Protein AF-A0A848IUT5-F1 (afdb_monomer_lite)

Structure (mmCIF, N/CA/C/O backbone):
data_AF-A0A848IUT5-F1
#
_entry.id   AF-A0A848IUT5-F1
#
loop_
_atom_site.group_PDB
_atom_site.id
_atom_site.type_symbol
_atom_site.label_atom_id
_atom_site.label_alt_id
_atom_site.label_comp_id
_atom_site.label_asym_id
_atom_site.label_entity_id
_atom_site.label_seq_id
_atom_site.pdbx_PDB_ins_code
_atom_site.Cartn_x
_atom_site.Cartn_y
_atom_site.Cartn_z
_atom_site.occupancy
_atom_site.B_iso_or_equiv
_atom_site.auth_seq_id
_atom_site.auth_comp_id
_atom_site.auth_asym_id
_atom_site.auth_atom_id
_atom_site.pdbx_PDB_model_num
ATOM 1 N N . MET A 1 1 ? -3.909 8.209 -18.745 1.00 49.38 1 MET A N 1
ATOM 2 C CA . MET A 1 1 ? -2.902 8.982 -17.986 1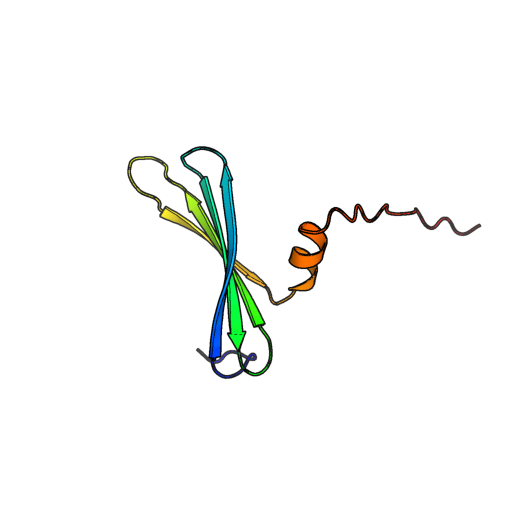.00 49.38 1 MET A CA 1
ATOM 3 C C . MET A 1 1 ? -1.539 8.408 -18.347 1.00 49.38 1 MET A C 1
ATOM 5 O O . MET A 1 1 ? -1.365 7.209 -18.182 1.00 49.38 1 MET A O 1
ATOM 9 N N . LYS A 1 2 ? -0.637 9.190 -18.955 1.00 65.56 2 LYS A N 1
ATOM 1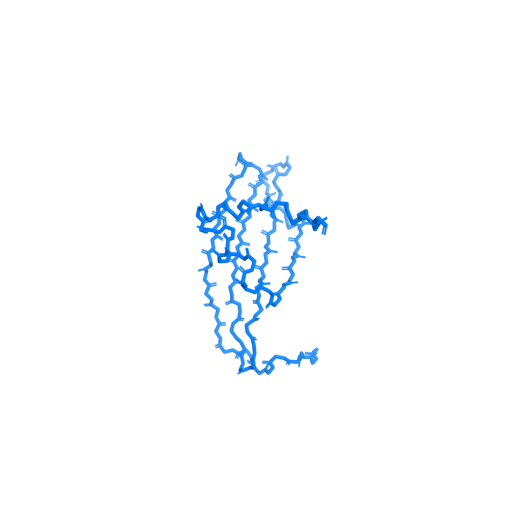0 C CA . LYS A 1 2 ? 0.722 8.716 -19.279 1.00 65.56 2 LYS A CA 1
ATOM 11 C C . LYS A 1 2 ? 1.532 8.632 -17.983 1.00 65.56 2 LYS A C 1
ATOM 13 O O . LYS A 1 2 ? 1.505 9.580 -17.204 1.00 65.56 2 LYS A O 1
ATOM 18 N N . ASN A 1 3 ? 2.208 7.510 -17.760 1.00 76.69 3 ASN A N 1
ATOM 19 C CA . ASN A 1 3 ? 3.201 7.345 -16.701 1.00 76.69 3 ASN A CA 1
ATOM 20 C C . ASN A 1 3 ? 4.605 7.288 -17.343 1.00 76.69 3 ASN A C 1
ATOM 22 O O . ASN A 1 3 ? 4.715 7.080 -18.552 1.00 76.69 3 ASN A O 1
ATOM 26 N N . ASN A 1 4 ? 5.659 7.471 -16.547 1.00 85.94 4 ASN A N 1
ATOM 27 C CA . ASN A 1 4 ? 7.051 7.417 -17.018 1.00 85.94 4 ASN A CA 1
ATOM 28 C C . ASN A 1 4 ? 7.715 6.056 -16.739 1.00 85.94 4 ASN A C 1
ATOM 30 O O . ASN A 1 4 ? 8.935 5.944 -16.797 1.00 85.94 4 ASN A O 1
ATOM 34 N N . TYR A 1 5 ? 6.919 5.042 -16.397 1.00 88.88 5 TYR A N 1
ATOM 35 C CA . TYR A 1 5 ? 7.393 3.730 -15.958 1.00 88.88 5 TYR A CA 1
ATOM 36 C C . TYR A 1 5 ? 7.210 2.650 -17.032 1.00 88.88 5 TYR A C 1
ATOM 38 O O . TYR A 1 5 ? 7.690 1.536 -16.860 1.00 88.88 5 TYR A O 1
ATOM 46 N N . GLY A 1 6 ? 6.565 2.982 -18.153 1.00 91.00 6 GLY A N 1
ATOM 47 C CA . GLY A 1 6 ? 6.277 2.048 -19.238 1.00 91.00 6 GLY A CA 1
ATOM 48 C C . GLY A 1 6 ? 4.941 1.334 -19.047 1.00 91.00 6 GLY A C 1
ATOM 49 O O . GLY A 1 6 ? 4.080 1.770 -18.270 1.00 91.00 6 GLY A O 1
ATOM 50 N N . ASN A 1 7 ? 4.741 0.245 -19.785 1.00 94.50 7 ASN A N 1
ATOM 51 C CA . ASN A 1 7 ? 3.518 -0.537 -19.647 1.00 94.50 7 ASN A CA 1
ATOM 52 C C . ASN A 1 7 ? 3.510 -1.294 -18.317 1.00 94.50 7 ASN A C 1
ATOM 54 O O . ASN A 1 7 ? 4.552 -1.701 -17.802 1.00 94.50 7 ASN A O 1
ATOM 58 N N . TYR A 1 8 ? 2.313 -1.458 -17.755 1.00 94.69 8 TYR A N 1
ATOM 59 C CA . TYR A 1 8 ? 2.103 -2.318 -16.597 1.00 94.69 8 TYR A CA 1
ATOM 60 C C . TYR A 1 8 ? 2.347 -3.775 -16.998 1.00 94.69 8 TYR A C 1
ATOM 62 O O . TYR A 1 8 ? 1.846 -4.220 -18.030 1.00 94.69 8 TYR A O 1
ATOM 70 N N . VAL A 1 9 ? 3.099 -4.496 -16.171 1.00 97.38 9 VAL A N 1
ATOM 71 C CA . VAL A 1 9 ? 3.475 -5.892 -16.409 1.00 97.38 9 VAL A CA 1
ATOM 72 C C . VAL A 1 9 ? 2.721 -6.812 -15.454 1.00 97.38 9 VAL A C 1
ATOM 74 O O . VAL A 1 9 ? 2.019 -7.711 -15.904 1.00 97.38 9 VAL A O 1
ATOM 77 N N . ASP A 1 10 ? 2.861 -6.591 -14.145 1.00 97.75 10 ASP A N 1
ATOM 78 C CA . ASP A 1 10 ? 2.285 -7.441 -13.096 1.00 97.75 10 ASP A CA 1
ATOM 79 C C . ASP A 1 10 ? 2.301 -6.720 -11.731 1.00 97.75 10 ASP A C 1
ATOM 81 O O . ASP A 1 10 ? 2.815 -5.603 -11.630 1.00 97.75 10 ASP A O 1
ATOM 85 N N . TYR A 1 11 ? 1.782 -7.335 -10.668 1.00 97.12 11 TYR A N 1
ATOM 86 C CA . TYR A 1 11 ? 1.926 -6.844 -9.299 1.00 97.12 11 TYR A CA 1
ATOM 87 C C . TYR A 1 11 ? 2.330 -7.949 -8.322 1.00 97.12 11 TYR A C 1
ATOM 89 O O . TYR A 1 11 ? 2.011 -9.120 -8.494 1.00 97.12 11 TYR A O 1
ATOM 97 N N . GLU A 1 12 ? 2.986 -7.558 -7.234 1.00 96.38 12 GLU A N 1
ATOM 98 C CA . GLU A 1 12 ? 3.327 -8.447 -6.124 1.00 96.38 12 GLU A CA 1
ATOM 99 C C . GLU A 1 12 ? 2.818 -7.879 -4.808 1.00 96.38 12 GLU A C 1
ATOM 101 O O . GLU A 1 12 ? 2.892 -6.676 -4.561 1.00 96.38 12 GLU A O 1
ATOM 106 N N . PHE A 1 13 ? 2.306 -8.746 -3.938 1.00 95.56 13 PHE A N 1
ATOM 107 C CA . PHE A 1 13 ? 2.029 -8.370 -2.558 1.00 95.56 13 PHE A CA 1
ATOM 108 C C . PHE A 1 13 ? 3.346 -8.233 -1.794 1.00 95.56 13 PHE A C 1
ATOM 110 O O . PHE A 1 13 ? 4.162 -9.152 -1.818 1.00 95.56 13 PHE A O 1
ATOM 117 N N . ILE A 1 14 ? 3.534 -7.112 -1.096 1.00 93.31 14 ILE A N 1
ATOM 118 C CA . ILE A 1 14 ? 4.721 -6.898 -0.263 1.00 93.31 14 ILE A CA 1
ATOM 119 C C . ILE A 1 14 ? 4.402 -7.252 1.185 1.00 93.31 14 ILE A C 1
ATOM 121 O O . ILE A 1 14 ? 4.994 -8.161 1.763 1.00 93.31 14 ILE A O 1
ATOM 125 N N . LEU A 1 15 ? 3.454 -6.530 1.785 1.00 94.00 15 LEU A N 1
ATOM 126 C CA . LEU A 1 15 ? 3.093 -6.733 3.180 1.00 94.00 15 LEU A CA 1
ATOM 127 C C . LEU A 1 15 ? 1.692 -6.239 3.498 1.00 94.00 15 LEU A C 1
ATOM 129 O O . LEU A 1 15 ? 1.083 -5.443 2.779 1.00 94.00 15 LEU A O 1
ATOM 133 N N . SER A 1 16 ? 1.205 -6.672 4.655 1.00 96.25 16 SER A N 1
ATOM 134 C CA . SER A 1 16 ? 0.084 -6.023 5.311 1.00 96.25 16 SER A CA 1
ATOM 135 C C . SER A 1 16 ? 0.280 -5.997 6.815 1.00 96.25 16 SER A C 1
ATOM 137 O O . SER A 1 16 ? 0.886 -6.903 7.389 1.00 96.25 16 SER A O 1
ATOM 139 N N . ARG A 1 17 ? -0.229 -4.948 7.458 1.00 95.50 17 ARG A N 1
ATOM 140 C CA . ARG A 1 17 ? -0.230 -4.810 8.915 1.00 95.50 17 ARG A CA 1
ATOM 141 C C . ARG A 1 17 ? -1.578 -4.300 9.396 1.00 95.50 17 ARG A C 1
ATOM 143 O O . ARG A 1 17 ? -2.221 -3.479 8.748 1.00 95.50 17 ARG A O 1
ATOM 150 N N . LYS A 1 18 ? -1.992 -4.779 10.565 1.00 96.25 18 LYS A N 1
ATOM 151 C CA . LYS A 1 18 ? -3.147 -4.263 11.302 1.00 96.25 18 LYS A CA 1
ATOM 152 C C . LYS A 1 18 ? -2.649 -3.513 12.527 1.00 96.25 18 LYS A C 1
ATOM 154 O O . LYS A 1 18 ? -1.801 -4.030 13.249 1.00 96.25 18 LYS A O 1
ATOM 159 N N . ALA A 1 19 ? -3.202 -2.333 12.771 1.00 93.25 19 ALA A N 1
ATOM 160 C CA . ALA A 1 19 ? -3.085 -1.642 14.047 1.00 93.25 19 ALA A CA 1
ATOM 161 C C . ALA A 1 19 ? -4.473 -1.662 14.703 1.00 93.25 19 ALA A C 1
ATOM 163 O O . ALA A 1 19 ? -5.343 -0.841 14.413 1.00 93.25 19 ALA A O 1
ATOM 164 N N . GLY A 1 20 ? -4.706 -2.686 15.526 1.00 94.81 20 GLY A N 1
ATOM 165 C CA . GLY A 1 20 ? -6.033 -2.998 16.058 1.00 94.81 20 GLY A CA 1
ATOM 166 C C . GLY A 1 20 ? -7.013 -3.504 14.988 1.00 94.81 20 GLY A C 1
ATOM 1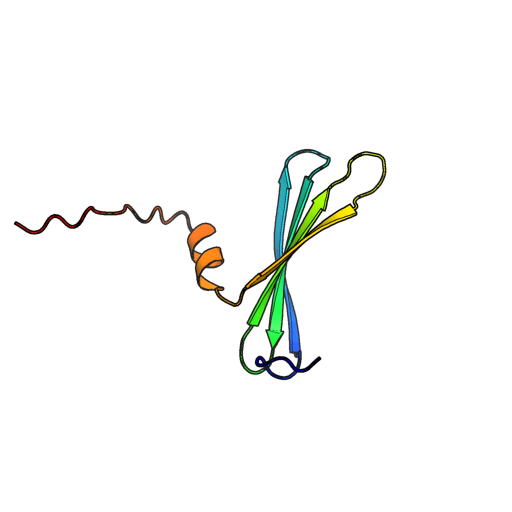67 O O . GLY A 1 20 ? -6.618 -4.012 13.940 1.00 94.81 20 GLY A O 1
ATOM 168 N N . ASN A 1 21 ? -8.315 -3.371 15.262 1.00 95.25 21 ASN A N 1
ATOM 169 C CA . ASN A 1 21 ? -9.390 -3.911 14.413 1.00 95.25 21 ASN A CA 1
ATOM 170 C C . ASN A 1 21 ? -9.921 -2.932 13.357 1.00 95.25 21 ASN A C 1
ATOM 172 O O . ASN A 1 21 ? -10.746 -3.323 12.523 1.00 95.25 21 ASN A O 1
ATOM 176 N N . SER A 1 22 ? -9.474 -1.677 13.418 1.00 97.38 22 SER A N 1
ATOM 177 C CA . SER A 1 22 ? -10.024 -0.585 12.617 1.00 97.38 22 SER A CA 1
ATOM 178 C C . SER A 1 22 ? -9.023 0.065 11.678 1.00 97.38 22 SER A C 1
ATOM 180 O O . SER A 1 22 ? -9.459 0.790 10.797 1.00 97.38 22 SER A O 1
ATOM 182 N N . LEU A 1 23 ? -7.719 -0.194 11.805 1.00 97.69 23 LEU A N 1
ATOM 183 C CA . LEU A 1 23 ? -6.711 0.349 10.896 1.00 97.69 23 LEU A CA 1
ATOM 184 C C . LEU A 1 23 ? -5.946 -0.787 10.216 1.00 97.69 23 LEU A C 1
ATOM 186 O O . LEU A 1 23 ? -5.355 -1.642 10.881 1.00 97.69 23 LEU A O 1
ATOM 190 N N . TYR A 1 24 ? -5.966 -0.793 8.888 1.00 97.94 24 TYR A N 1
ATOM 191 C CA . TYR A 1 24 ? -5.317 -1.808 8.067 1.00 97.94 24 TYR A CA 1
ATOM 192 C C . TYR A 1 24 ? -4.468 -1.148 6.991 1.00 97.94 24 TYR A C 1
ATOM 194 O O . TYR A 1 24 ? -4.949 -0.291 6.258 1.00 97.94 24 TYR A O 1
ATOM 202 N N . LEU A 1 25 ? -3.213 -1.563 6.894 1.00 97.69 25 LEU A N 1
ATOM 203 C CA . LEU A 1 25 ? -2.291 -1.162 5.846 1.00 97.69 25 LEU A CA 1
ATOM 204 C C . LEU A 1 25 ? -1.988 -2.377 4.975 1.00 97.69 25 LEU A C 1
ATOM 206 O O . LEU A 1 25 ? -1.695 -3.450 5.506 1.00 97.69 25 LEU A O 1
ATOM 210 N N . CYS A 1 26 ? -1.991 -2.206 3.658 1.00 96.94 26 CYS A N 1
ATOM 211 C CA . CYS A 1 26 ? -1.405 -3.168 2.729 1.00 96.94 26 CYS A CA 1
ATOM 212 C C . CYS A 1 26 ? -0.564 -2.459 1.666 1.00 96.94 26 CYS A C 1
ATOM 214 O O . CYS A 1 26 ? -0.822 -1.307 1.317 1.00 96.94 26 CYS A O 1
ATOM 216 N N . SER A 1 27 ? 0.465 -3.149 1.188 1.00 96.06 27 SER A N 1
ATOM 217 C CA . SER A 1 27 ? 1.432 -2.632 0.226 1.00 96.06 27 SER A CA 1
ATOM 218 C C . SER A 1 27 ? 1.637 -3.638 -0.902 1.00 96.06 27 SER A C 1
ATOM 220 O O . SER A 1 27 ? 1.726 -4.845 -0.654 1.00 96.06 27 SER A O 1
ATOM 222 N N . TYR A 1 28 ? 1.707 -3.132 -2.130 1.00 96.38 28 TYR A N 1
ATOM 223 C CA . TYR A 1 28 ? 1.944 -3.906 -3.345 1.00 96.38 28 TYR A CA 1
ATOM 224 C C . TYR A 1 28 ? 3.035 -3.252 -4.190 1.00 96.38 28 TYR A C 1
ATOM 226 O O . TYR A 1 28 ? 3.109 -2.026 -4.278 1.00 96.38 28 TYR A O 1
ATOM 234 N N . LEU A 1 29 ? 3.840 -4.070 -4.863 1.00 95.06 29 LEU A N 1
ATOM 235 C CA . LEU A 1 29 ? 4.791 -3.635 -5.875 1.00 95.06 29 LEU A CA 1
ATOM 236 C C . LEU A 1 29 ? 4.146 -3.797 -7.249 1.00 95.06 29 LEU A C 1
ATOM 238 O O . LEU A 1 29 ? 3.986 -4.915 -7.726 1.00 95.06 29 LEU A O 1
ATOM 242 N N . ALA A 1 30 ? 3.774 -2.700 -7.899 1.00 95.56 30 ALA A N 1
ATOM 243 C CA . ALA A 1 30 ? 3.361 -2.737 -9.294 1.00 95.56 30 ALA A CA 1
ATOM 244 C C . ALA A 1 30 ? 4.608 -2.730 -10.183 1.00 95.56 30 ALA A C 1
ATOM 246 O O . ALA A 1 30 ? 5.422 -1.806 -10.124 1.00 95.56 30 ALA A O 1
ATOM 247 N N . LYS A 1 31 ? 4.757 -3.759 -11.011 1.00 95.38 31 LYS A N 1
ATOM 248 C CA . LYS A 1 31 ? 5.846 -3.896 -11.973 1.00 95.38 31 LYS A CA 1
ATOM 249 C C . LYS A 1 31 ? 5.461 -3.198 -13.266 1.00 95.38 31 LYS A C 1
ATOM 251 O O . LYS A 1 31 ? 4.431 -3.502 -13.868 1.00 95.38 31 LYS A O 1
ATOM 256 N N . TYR A 1 32 ? 6.329 -2.303 -13.708 1.00 94.69 32 TYR A N 1
ATOM 257 C CA . TYR A 1 32 ? 6.286 -1.732 -15.045 1.00 94.69 32 TYR A CA 1
ATOM 258 C C . TYR A 1 32 ? 7.603 -2.028 -15.762 1.00 94.69 32 TYR A C 1
ATOM 260 O O . TYR A 1 32 ? 8.588 -2.402 -15.126 1.00 94.69 32 TYR A O 1
ATOM 268 N N . GLU A 1 33 ? 7.620 -1.855 -17.080 1.00 94.94 33 GLU A N 1
ATOM 269 C CA . GLU A 1 33 ? 8.785 -2.155 -17.925 1.00 94.94 33 GLU A CA 1
ATOM 270 C C . GLU A 1 33 ? 10.059 -1.382 -17.531 1.00 94.94 33 GLU A C 1
ATOM 272 O O . GLU A 1 33 ? 11.156 -1.917 -17.667 1.00 94.94 33 GLU A O 1
ATOM 277 N N . ILE A 1 34 ? 9.936 -0.135 -17.056 1.00 92.31 34 ILE A N 1
ATOM 278 C CA . ILE A 1 34 ? 11.077 0.748 -16.748 1.00 92.31 34 ILE A CA 1
ATOM 279 C C . ILE A 1 34 ? 11.426 0.717 -15.258 1.00 92.31 34 ILE A C 1
ATOM 281 O O . ILE A 1 34 ? 12.599 0.623 -14.904 1.00 92.31 34 ILE A O 1
ATOM 285 N N . ALA A 1 35 ? 10.432 0.844 -14.376 1.00 90.50 35 ALA A N 1
ATOM 286 C CA . ALA A 1 35 ? 10.660 0.849 -12.934 1.00 90.50 35 ALA A CA 1
ATOM 287 C C . ALA A 1 35 ? 9.419 0.381 -12.164 1.00 90.50 35 ALA A C 1
ATOM 289 O O . ALA A 1 35 ? 8.295 0.697 -12.566 1.00 90.50 35 ALA A O 1
ATOM 290 N N . PRO A 1 36 ? 9.592 -0.329 -11.037 1.00 92.31 36 PRO A N 1
ATOM 291 C CA . PRO A 1 36 ? 8.475 -0.665 -10.177 1.00 92.31 36 PRO A CA 1
ATOM 292 C C . PRO A 1 36 ? 7.983 0.567 -9.410 1.00 92.31 36 PRO A C 1
ATOM 294 O O . PRO A 1 36 ? 8.745 1.475 -9.074 1.00 92.31 36 PRO A O 1
ATOM 297 N N . VAL A 1 37 ? 6.695 0.564 -9.088 1.00 93.50 37 VAL A N 1
ATOM 298 C CA . VAL A 1 37 ? 6.069 1.565 -8.225 1.00 93.50 37 VAL A CA 1
ATOM 299 C C . VAL A 1 37 ? 5.404 0.836 -7.080 1.00 93.50 37 VAL A C 1
ATOM 301 O O . VAL A 1 37 ? 4.592 -0.066 -7.289 1.00 93.50 37 VAL A O 1
ATOM 304 N N . ARG A 1 38 ? 5.724 1.237 -5.859 1.00 93.88 38 ARG A N 1
ATOM 305 C CA . ARG A 1 38 ? 5.059 0.719 -4.680 1.00 93.88 38 ARG A CA 1
ATOM 306 C C . ARG A 1 38 ? 3.792 1.506 -4.402 1.00 93.88 38 ARG A C 1
ATOM 308 O O . ARG A 1 38 ? 3.823 2.730 -4.334 1.00 93.88 38 ARG A O 1
ATOM 315 N N . TYR A 1 39 ? 2.700 0.786 -4.190 1.00 95.12 39 TYR A N 1
ATOM 316 C CA . TYR A 1 39 ? 1.417 1.327 -3.768 1.00 95.12 39 TYR A CA 1
ATOM 317 C C . TYR A 1 39 ? 1.155 0.907 -2.330 1.00 95.12 39 TYR A C 1
ATOM 319 O O . TYR A 1 39 ? 1.073 -0.285 -2.042 1.00 95.12 39 TYR A O 1
ATOM 327 N N . THR A 1 40 ? 0.981 1.879 -1.439 1.00 96.44 40 THR A N 1
ATOM 328 C CA . THR A 1 40 ? 0.554 1.640 -0.057 1.00 96.44 40 THR A CA 1
ATOM 329 C C . THR A 1 40 ? -0.862 2.156 0.135 1.00 96.44 40 THR A C 1
ATOM 331 O O . THR A 1 40 ? -1.142 3.324 -0.130 1.00 96.44 40 THR A O 1
ATOM 334 N N . PHE A 1 41 ? -1.739 1.298 0.645 1.00 97.69 41 PHE A N 1
ATOM 335 C CA . PHE A 1 41 ? -3.120 1.621 0.974 1.00 97.69 41 PHE A CA 1
ATOM 336 C C . PHE A 1 41 ? -3.307 1.563 2.484 1.00 97.69 41 PHE A C 1
ATOM 338 O O . PHE A 1 41 ? -2.912 0.589 3.126 1.00 97.69 41 PHE A O 1
ATOM 345 N N . ILE A 1 42 ? -3.946 2.586 3.045 1.00 97.75 42 ILE A N 1
ATOM 346 C CA . ILE A 1 42 ? -4.387 2.593 4.439 1.00 97.75 42 ILE A CA 1
ATOM 347 C C . ILE A 1 42 ? -5.906 2.644 4.446 1.00 97.75 42 ILE A C 1
ATOM 349 O O . ILE A 1 42 ? -6.510 3.558 3.887 1.00 97.75 42 ILE A O 1
ATOM 353 N N . PHE A 1 43 ? -6.517 1.677 5.115 1.00 98.25 43 PHE A N 1
ATOM 354 C CA . PHE A 1 43 ? -7.948 1.585 5.332 1.00 98.25 43 PHE A CA 1
ATOM 355 C C . PHE A 1 43 ? -8.278 1.845 6.795 1.00 98.25 43 PHE A C 1
ATOM 357 O O . PHE A 1 43 ? -7.620 1.319 7.695 1.00 98.25 43 PHE A O 1
ATOM 364 N N . TYR A 1 44 ? -9.337 2.615 7.021 1.00 98.06 44 TYR A N 1
ATOM 365 C CA . TYR A 1 44 ? -9.889 2.887 8.337 1.00 98.06 44 TYR A CA 1
ATOM 366 C C . TYR A 1 44 ? -11.352 2.451 8.399 1.00 98.06 44 TYR A C 1
ATOM 368 O O . TYR A 1 44 ? -12.150 2.805 7.534 1.00 98.06 44 TYR A O 1
ATOM 376 N N . LYS A 1 45 ? -11.705 1.678 9.424 1.00 97.62 45 LYS A N 1
ATOM 377 C CA . LYS A 1 45 ? -13.062 1.218 9.718 1.00 97.62 45 LYS A CA 1
ATOM 378 C C . LYS A 1 45 ? -13.597 1.985 10.934 1.00 97.62 45 LYS A C 1
ATOM 380 O O . LYS A 1 45 ? -13.382 1.531 12.062 1.00 97.62 45 LYS A O 1
ATOM 385 N N . PRO A 1 46 ? -14.246 3.148 10.729 1.00 93.56 46 PRO A N 1
ATOM 386 C CA . PRO A 1 46 ? -14.844 3.911 11.824 1.00 93.56 46 PRO A CA 1
ATOM 387 C C . PRO A 1 46 ? -16.056 3.200 12.441 1.00 93.56 46 PRO A C 1
ATOM 389 O O . PRO A 1 46 ? -16.300 3.351 13.631 1.00 93.56 46 PRO A O 1
ATOM 392 N N . GLU A 1 47 ? -16.794 2.425 11.639 1.00 93.31 47 GLU A N 1
ATOM 393 C CA . GLU A 1 47 ? -18.026 1.733 12.039 1.00 93.31 47 GLU A CA 1
ATOM 394 C C . GLU A 1 47 ? -18.014 0.277 11.528 1.00 93.31 47 GLU A C 1
ATOM 396 O O . GLU A 1 47 ? -17.176 -0.521 11.954 1.00 93.31 47 GLU A O 1
ATOM 401 N N . SER A 1 48 ? -18.916 -0.086 10.609 1.00 93.88 48 SER A N 1
ATOM 402 C CA . SER A 1 48 ? -19.045 -1.437 10.046 1.00 93.88 48 SER A CA 1
ATOM 403 C C . SER A 1 48 ? -18.020 -1.740 8.956 1.00 93.88 48 SER A C 1
ATOM 405 O O . SER A 1 48 ? -17.502 -2.855 8.901 1.00 93.88 48 SER A O 1
ATOM 407 N N . ASP A 1 49 ? -17.688 -0.748 8.125 1.00 96.12 49 ASP A N 1
ATOM 408 C CA . ASP A 1 49 ? -16.993 -0.976 6.857 1.00 96.12 49 ASP A CA 1
ATOM 409 C C . ASP A 1 49 ? -15.664 -0.228 6.756 1.00 96.12 49 ASP A C 1
ATOM 411 O O . ASP A 1 49 ? -15.517 0.914 7.206 1.00 96.12 49 ASP A O 1
ATOM 415 N N . PHE A 1 50 ? -14.674 -0.888 6.150 1.00 97.06 50 PHE A N 1
ATOM 416 C CA . PHE A 1 50 ? -13.389 -0.273 5.844 1.00 97.06 50 PHE A CA 1
ATOM 417 C C . PHE A 1 50 ? -13.556 0.764 4.736 1.00 97.06 50 PHE A C 1
ATOM 419 O O . PHE A 1 50 ? -14.062 0.475 3.654 1.00 97.06 50 PHE A O 1
ATOM 426 N N . LYS A 1 51 ? -13.066 1.972 4.998 1.00 97.06 51 LYS A N 1
ATOM 427 C CA . LYS A 1 51 ? -12.961 3.059 4.030 1.00 97.06 51 LYS A CA 1
ATOM 428 C C . LYS A 1 51 ? -11.496 3.282 3.707 1.00 97.06 51 LYS A C 1
ATOM 430 O O . LYS A 1 51 ? -10.643 3.192 4.589 1.00 97.06 51 LYS A O 1
ATOM 435 N N . LEU A 1 52 ? -11.198 3.576 2.448 1.00 97.38 52 LEU A N 1
ATOM 436 C CA . LEU A 1 52 ? -9.861 3.992 2.054 1.00 97.38 52 LEU A CA 1
ATOM 437 C C . LEU A 1 52 ? -9.563 5.352 2.699 1.00 97.38 52 LEU A C 1
ATOM 439 O O . LEU A 1 52 ? -10.225 6.342 2.400 1.00 97.38 52 LEU A O 1
ATOM 443 N N . LEU A 1 53 ? -8.590 5.375 3.605 1.00 97.06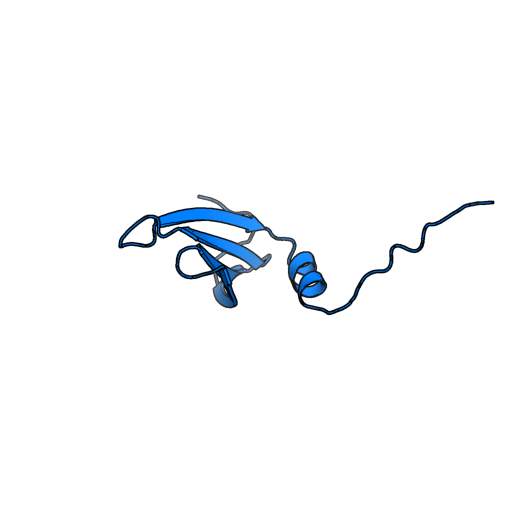 53 LEU A N 1
ATOM 444 C CA . LEU A 1 53 ? -8.136 6.579 4.290 1.00 97.06 53 LEU A CA 1
ATOM 445 C C . LEU A 1 53 ? -7.026 7.277 3.499 1.00 97.06 53 LEU A C 1
ATOM 447 O O . LEU A 1 53 ? -7.006 8.501 3.431 1.00 97.06 53 LEU A O 1
ATOM 451 N N . SER A 1 54 ? -6.094 6.510 2.924 1.00 96.44 54 SER A N 1
ATOM 452 C CA . SER A 1 54 ? -4.949 7.063 2.195 1.00 96.44 54 SER A CA 1
ATOM 453 C C . SER A 1 54 ? -4.406 6.103 1.136 1.00 96.44 54 SER A C 1
ATOM 455 O O . SER A 1 54 ? -4.426 4.884 1.332 1.00 96.44 54 SER A O 1
ATOM 457 N N . ILE A 1 55 ? -3.886 6.673 0.045 1.00 96.56 55 ILE A N 1
ATOM 458 C CA . ILE A 1 55 ? -3.044 5.997 -0.946 1.00 96.56 55 ILE A CA 1
ATOM 459 C C . ILE A 1 55 ? -1.738 6.780 -1.052 1.00 96.56 55 ILE A C 1
ATOM 461 O O . ILE A 1 55 ? -1.761 7.990 -1.279 1.00 96.56 55 ILE A O 1
ATOM 465 N N . SER A 1 56 ? -0.618 6.072 -0.972 1.00 94.38 56 SER A N 1
ATOM 466 C CA . SER A 1 56 ? 0.708 6.615 -1.260 1.00 94.38 56 SER A CA 1
ATOM 467 C C . SER A 1 56 ? 1.374 5.808 -2.365 1.00 94.38 56 SER A C 1
ATOM 469 O O . SER A 1 56 ? 1.232 4.584 -2.411 1.00 94.38 56 SER A O 1
ATOM 471 N N . LEU A 1 57 ? 2.103 6.499 -3.241 1.00 92.38 57 LEU A N 1
ATOM 472 C CA . LEU A 1 57 ? 2.922 5.891 -4.281 1.00 92.38 57 LEU A CA 1
ATOM 473 C C . LEU A 1 57 ? 4.364 6.350 -4.113 1.00 92.38 57 LEU A C 1
ATOM 475 O O . LEU A 1 57 ? 4.615 7.547 -3.965 1.00 92.38 57 LEU A O 1
ATOM 479 N N . ASP A 1 58 ? 5.305 5.419 -4.195 1.00 88.31 58 ASP A N 1
ATOM 480 C CA . ASP A 1 58 ? 6.726 5.740 -4.225 1.00 88.31 58 ASP A CA 1
ATOM 481 C C . ASP A 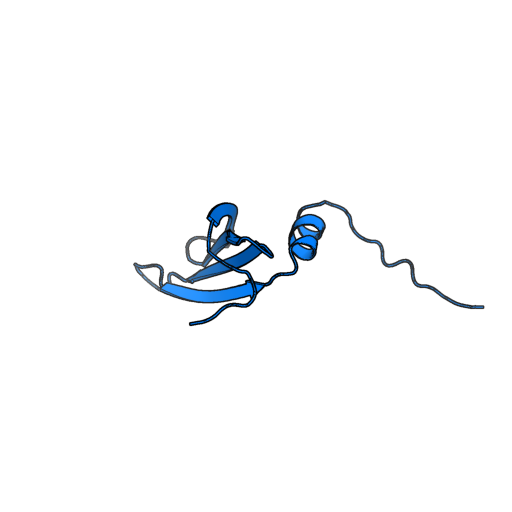1 58 ? 7.513 4.770 -5.109 1.00 88.31 58 ASP A C 1
ATOM 483 O O . ASP A 1 58 ? 7.147 3.611 -5.291 1.00 88.31 58 ASP A O 1
ATOM 487 N N . THR A 1 59 ? 8.603 5.269 -5.686 1.00 84.44 59 THR A N 1
ATOM 488 C CA . THR A 1 59 ? 9.565 4.484 -6.477 1.00 84.44 59 THR A CA 1
ATOM 489 C C . THR A 1 59 ? 10.816 4.135 -5.670 1.00 84.44 59 THR A C 1
ATOM 491 O O . THR A 1 59 ? 11.751 3.547 -6.203 1.00 84.44 59 THR A O 1
ATOM 494 N N . ASP A 1 60 ? 10.869 4.535 -4.395 1.00 74.56 60 ASP A N 1
ATOM 495 C CA . ASP A 1 60 ? 11.999 4.288 -3.501 1.00 74.56 60 ASP A CA 1
ATOM 496 C C . ASP A 1 60 ? 11.825 2.926 -2.816 1.00 74.56 60 ASP A C 1
ATOM 498 O O . ASP A 1 60 ? 11.517 2.816 -1.627 1.00 74.56 60 ASP A O 1
ATOM 502 N N . THR A 1 61 ? 12.021 1.862 -3.598 1.00 63.81 61 THR A N 1
ATOM 503 C CA . THR A 1 61 ? 11.912 0.476 -3.120 1.00 63.81 61 THR A CA 1
ATOM 504 C C . THR A 1 61 ? 12.962 0.136 -2.061 1.00 63.81 61 THR A C 1
ATOM 506 O O . THR A 1 61 ? 12.755 -0.771 -1.257 1.00 63.81 61 THR A O 1
ATOM 509 N N . ASN A 1 62 ? 14.071 0.881 -2.009 1.00 63.62 62 ASN A N 1
ATOM 510 C CA . ASN A 1 62 ? 15.126 0.674 -1.019 1.00 63.62 62 ASN A CA 1
ATOM 511 C C . ASN A 1 62 ? 14.649 0.998 0.397 1.00 63.62 62 ASN A C 1
ATOM 513 O O . ASN A 1 62 ? 15.022 0.304 1.339 1.00 63.62 62 ASN A O 1
ATOM 517 N N . ARG A 1 63 ? 13.783 2.005 0.565 1.00 61.41 63 ARG A N 1
ATOM 518 C CA . ARG A 1 63 ? 13.286 2.406 1.888 1.00 61.41 63 ARG A CA 1
ATOM 519 C C . ARG A 1 63 ? 12.524 1.290 2.602 1.00 61.41 63 ARG A C 1
ATOM 521 O O . ARG A 1 63 ? 12.644 1.157 3.814 1.00 61.41 63 ARG A O 1
ATOM 528 N N . GLU A 1 64 ? 11.743 0.484 1.882 1.00 56.66 64 GLU A N 1
ATOM 529 C CA . GLU A 1 64 ? 11.021 -0.643 2.493 1.00 56.66 64 GLU A CA 1
ATOM 530 C C . GLU A 1 64 ? 11.918 -1.833 2.796 1.00 56.66 64 GLU A C 1
ATOM 532 O O . GLU A 1 64 ? 11.773 -2.447 3.853 1.00 56.66 64 GLU A O 1
ATOM 537 N N . LEU A 1 65 ? 12.841 -2.140 1.882 1.00 60.50 65 LEU A N 1
ATOM 538 C CA . LEU A 1 65 ? 13.813 -3.213 2.064 1.00 60.50 65 LEU A CA 1
ATOM 539 C C . LEU A 1 65 ? 14.690 -2.939 3.291 1.00 60.50 65 LEU A C 1
ATOM 541 O O . LEU A 1 65 ? 14.873 -3.825 4.120 1.00 60.50 65 LEU A O 1
ATOM 545 N N . LEU A 1 66 ? 15.144 -1.693 3.455 1.00 58.44 66 LEU A N 1
ATOM 546 C CA . LEU A 1 66 ? 15.928 -1.261 4.611 1.00 58.44 66 LEU A CA 1
ATOM 547 C C . LEU A 1 66 ? 15.099 -1.260 5.903 1.00 58.44 66 LEU A C 1
ATOM 549 O O . LEU A 1 66 ? 15.568 -1.767 6.914 1.00 58.44 66 LEU A O 1
ATOM 553 N N . ASN A 1 67 ? 13.849 -0.783 5.876 1.00 55.16 67 ASN A N 1
ATOM 554 C CA . ASN A 1 67 ? 12.977 -0.781 7.061 1.00 55.16 67 ASN A CA 1
ATOM 555 C C . ASN A 1 67 ? 12.484 -2.180 7.478 1.00 55.16 67 ASN A C 1
ATOM 557 O O . ASN A 1 67 ? 12.017 -2.348 8.604 1.00 55.16 67 ASN A O 1
ATOM 561 N N . SER A 1 68 ? 12.527 -3.165 6.574 1.00 55.06 68 SER A N 1
ATOM 562 C CA . SER A 1 68 ? 12.189 -4.569 6.862 1.00 55.06 68 SER A CA 1
ATOM 563 C C . SER A 1 68 ? 13.404 -5.393 7.289 1.00 55.06 68 SER A C 1
ATOM 565 O O . SER A 1 68 ? 13.247 -6.531 7.726 1.00 55.06 68 SER A O 1
ATOM 567 N N . SER A 1 69 ? 14.605 -4.829 7.161 1.00 44.25 69 SER A N 1
ATOM 568 C CA . SER A 1 69 ? 15.821 -5.380 7.741 1.00 44.25 69 SER A CA 1
ATOM 569 C C . SER A 1 69 ? 16.021 -4.788 9.136 1.00 44.25 69 SER A C 1
ATOM 571 O O . SER A 1 69 ? 15.935 -3.576 9.298 1.00 44.25 69 SER A O 1
ATOM 573 N N . ASP A 1 70 ? 16.359 -5.604 10.137 1.00 48.91 70 ASP A N 1
ATOM 574 C CA . ASP A 1 70 ? 16.788 -5.145 11.475 1.00 48.91 70 ASP A CA 1
ATOM 575 C C . ASP A 1 70 ? 18.127 -4.370 11.448 1.00 48.91 70 ASP A C 1
ATOM 577 O O . ASP A 1 70 ? 18.824 -4.249 12.457 1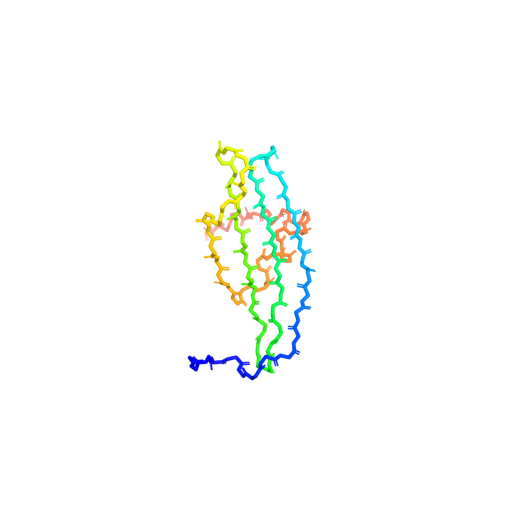.00 48.91 70 ASP A O 1
ATOM 581 N N . LEU A 1 71 ? 18.525 -3.837 10.290 1.00 46.31 71 LEU A N 1
ATOM 582 C CA . LEU A 1 71 ? 19.643 -2.926 10.156 1.00 46.31 71 LEU A CA 1
ATOM 583 C C . LEU A 1 71 ? 19.225 -1.586 10.757 1.00 46.31 71 LEU A C 1
ATOM 585 O O . LEU A 1 71 ? 18.850 -0.639 10.068 1.00 46.31 71 LEU A O 1
ATOM 589 N N . VAL A 1 72 ? 19.330 -1.510 12.082 1.00 42.88 72 VAL A N 1
ATOM 590 C CA . VAL A 1 72 ? 19.593 -0.262 12.785 1.00 42.88 72 VAL A CA 1
ATOM 591 C C . VAL A 1 72 ? 20.845 0.315 12.134 1.00 42.88 72 VAL A C 1
ATOM 593 O O . VAL A 1 72 ? 21.967 -0.072 12.456 1.00 42.88 72 VAL A O 1
ATOM 596 N N . VAL A 1 73 ? 20.663 1.210 11.163 1.00 44.53 73 VAL A N 1
ATOM 597 C CA . VAL A 1 73 ? 21.742 2.081 10.712 1.00 44.53 73 VAL A CA 1
ATOM 598 C C . VAL A 1 73 ? 21.997 3.009 11.886 1.00 44.53 73 VAL A C 1
ATOM 600 O O . VAL A 1 73 ? 21.363 4.056 12.025 1.00 44.53 73 VAL A O 1
ATOM 603 N N . SER A 1 74 ? 22.877 2.570 12.786 1.00 40.03 74 SER A N 1
ATOM 604 C CA . SER A 1 74 ? 23.517 3.430 13.765 1.00 40.03 74 SER A CA 1
ATOM 605 C C . SER A 1 74 ? 24.057 4.616 12.984 1.00 40.03 74 SER A C 1
ATOM 607 O O . SER A 1 74 ? 24.983 4.470 12.187 1.00 40.03 74 SER A O 1
ATOM 609 N N . GLN A 1 75 ? 23.433 5.781 13.147 1.00 36.72 75 GLN A N 1
ATOM 610 C CA . GLN A 1 75 ? 24.048 7.018 12.707 1.00 36.72 75 GLN A CA 1
ATOM 611 C C . GLN A 1 75 ? 25.291 7.210 13.573 1.00 36.72 75 GLN A C 1
ATOM 613 O O . GLN A 1 75 ? 25.213 7.735 14.680 1.00 36.72 75 GLN A O 1
ATOM 618 N N . GLU A 1 76 ? 26.433 6.716 13.102 1.00 40.16 76 GLU A N 1
ATOM 619 C CA . GLU A 1 76 ? 27.720 7.142 13.624 1.00 40.16 76 GLU A CA 1
ATOM 620 C C . GLU A 1 76 ? 27.901 8.607 13.227 1.00 40.16 76 GLU A C 1
ATOM 622 O O . GLU A 1 76 ? 28.079 8.959 12.060 1.00 40.16 76 GLU A O 1
ATOM 627 N N . THR A 1 77 ? 27.775 9.475 14.225 1.00 39.88 77 THR A N 1
ATOM 628 C CA . THR A 1 77 ? 28.037 10.907 14.145 1.00 39.88 77 THR A CA 1
ATOM 629 C C . THR A 1 77 ? 29.442 11.145 13.591 1.00 39.88 77 THR A C 1
ATOM 631 O O . THR A 1 77 ? 30.438 10.938 14.285 1.00 39.88 77 THR A O 1
ATOM 634 N N . TYR A 1 78 ? 29.538 11.612 12.347 1.00 43.16 78 TYR A N 1
ATOM 635 C CA . TYR A 1 78 ? 30.785 12.137 11.797 1.00 43.16 78 TYR A CA 1
ATOM 636 C C . TYR A 1 78 ? 31.151 13.429 12.539 1.00 43.16 78 TYR A C 1
ATOM 638 O O . TYR A 1 78 ? 30.460 14.440 12.418 1.00 43.16 78 TYR A O 1
ATOM 646 N N . ASN A 1 79 ? 32.231 13.384 13.321 1.00 44.44 79 ASN A N 1
ATOM 647 C CA . ASN A 1 79 ? 32.807 14.542 14.000 1.00 44.44 79 ASN A CA 1
ATOM 648 C C . ASN A 1 79 ? 34.189 14.834 13.390 1.00 44.44 79 ASN A C 1
ATOM 650 O O . ASN A 1 79 ? 35.151 14.137 13.733 1.00 44.44 79 ASN A O 1
ATOM 654 N N . PRO A 1 80 ? 34.319 15.798 12.462 1.00 50.91 80 PRO A N 1
ATOM 655 C CA . PRO A 1 80 ? 35.628 16.189 11.968 1.00 50.91 80 PRO A CA 1
ATOM 656 C C . PRO A 1 80 ? 36.367 16.954 13.073 1.00 50.91 80 PRO A C 1
ATOM 658 O O . PRO A 1 80 ? 35.865 17.953 13.589 1.00 50.91 80 PRO A O 1
ATOM 661 N N . LYS A 1 81 ? 37.542 16.443 13.453 1.00 49.00 81 LYS A N 1
ATOM 662 C CA . LYS A 1 81 ? 38.545 17.216 14.195 1.00 49.00 81 LYS A CA 1
ATOM 663 C C . LYS A 1 81 ? 39.157 18.285 13.301 1.00 49.00 81 LYS A C 1
ATOM 665 O O . LYS A 1 81 ? 39.351 17.984 12.102 1.00 49.00 81 LYS A O 1
#

Radius of gyration: 17.04 Å; chains: 1; bounding box: 58×26×36 Å

pLDDT: mean 81.81, std 20.63, range [36.72, 98.25]

Organism: NCBI:txid2729599

Secondary structure (DSSP, 8-state):
---SS-SEEEEEEEEEEEETTTEEEEEEEEEESS--EEEEEEEE-SSSS-EEEEEEEES-HHHHHHHHS------------

Foldseek 3Di:
DDDPQADWDDKAWDDKDDPPDFKIKTKMWTHHPRAIKIWIWIWGDPDDDTDTPDIDIDRPPVVVVCVPDPPPVPPPDDDDD

Sequence (81 aa):
MKNNYGNYVDYEFILSRKAGNSLYLCSYLAKYEIAPVRYTFIFYKPESDFKLLSISLDTDTNRELLNSSDLVVSQETYNPK